Protein AF-A0AA38VR65-F1 (afdb_monomer_lite)

Structure (mmCIF, N/CA/C/O backbone):
data_AF-A0AA38VR65-F1
#
_entry.id   AF-A0AA38VR65-F1
#
loop_
_atom_site.group_PDB
_atom_site.id
_atom_site.type_symbol
_atom_site.label_atom_id
_atom_site.label_alt_id
_atom_site.label_comp_id
_atom_site.label_asym_id
_atom_site.label_entity_id
_atom_site.label_seq_id
_atom_site.pdbx_PDB_ins_code
_atom_site.Cartn_x
_atom_site.Cartn_y
_atom_site.Cartn_z
_atom_site.occupancy
_atom_site.B_iso_or_equiv
_atom_site.auth_seq_id
_atom_site.auth_comp_id
_atom_site.auth_asym_id
_atom_site.auth_atom_id
_atom_site.pdbx_PDB_model_num
ATOM 1 N N . MET A 1 1 ? -28.537 -9.792 -30.497 1.00 37.03 1 MET A N 1
ATOM 2 C CA . MET A 1 1 ? -27.192 -10.038 -29.937 1.00 37.03 1 MET A CA 1
ATOM 3 C C . MET A 1 1 ? -27.213 -9.588 -28.488 1.00 37.03 1 MET A C 1
ATOM 5 O O . MET A 1 1 ? -27.530 -8.432 -28.246 1.00 37.03 1 MET A O 1
ATOM 9 N N . ALA A 1 2 ? -27.021 -10.508 -27.541 1.00 40.09 2 ALA A N 1
ATOM 10 C CA . ALA A 1 2 ? -27.050 -10.204 -26.113 1.00 40.09 2 ALA A CA 1
ATOM 11 C C . ALA A 1 2 ? -25.661 -9.727 -25.673 1.00 40.09 2 ALA A C 1
ATOM 13 O O . ALA A 1 2 ? -24.705 -10.498 -25.712 1.00 40.09 2 ALA A O 1
ATOM 14 N N . SER A 1 3 ? -25.551 -8.461 -25.277 1.00 42.84 3 SER A N 1
ATOM 15 C CA . SER A 1 3 ? -24.348 -7.940 -24.633 1.00 42.84 3 SER A CA 1
ATOM 16 C C . SER A 1 3 ? -24.386 -8.333 -23.161 1.00 42.84 3 SER A C 1
ATOM 18 O O . SER A 1 3 ? -25.172 -7.803 -22.378 1.00 42.84 3 SER A O 1
ATOM 20 N N . THR A 1 4 ? -23.556 -9.301 -22.794 1.00 37.44 4 THR A N 1
ATOM 21 C CA . THR A 1 4 ? -23.307 -9.697 -21.409 1.00 37.44 4 THR A CA 1
ATOM 22 C C . THR A 1 4 ? -22.638 -8.543 -20.667 1.00 37.44 4 THR A C 1
ATOM 24 O O . THR A 1 4 ? -21.457 -8.268 -20.871 1.00 37.44 4 THR A O 1
ATOM 27 N N . VAL A 1 5 ? -23.388 -7.863 -19.801 1.00 52.97 5 VAL A N 1
ATOM 28 C CA . VAL A 1 5 ? -22.831 -6.928 -18.821 1.00 52.97 5 VAL A CA 1
ATOM 29 C C . VAL A 1 5 ? -22.220 -7.764 -17.700 1.00 52.97 5 VAL A C 1
ATOM 31 O O . VAL A 1 5 ? -22.913 -8.211 -16.789 1.00 52.97 5 VAL A O 1
ATOM 34 N N . THR A 1 6 ? -20.916 -8.013 -17.762 1.00 43.41 6 THR A N 1
ATOM 35 C CA . THR A 1 6 ? -20.161 -8.515 -16.611 1.00 43.41 6 THR A CA 1
ATOM 36 C C . THR A 1 6 ? -19.980 -7.371 -15.620 1.00 43.41 6 THR A C 1
ATOM 38 O O . THR A 1 6 ? -18.945 -6.707 -15.604 1.00 43.41 6 THR A O 1
ATOM 41 N N . SER A 1 7 ? -21.009 -7.112 -14.809 1.00 45.34 7 SER A N 1
ATOM 42 C CA . SER A 1 7 ? -20.870 -6.285 -13.611 1.00 45.34 7 SER A CA 1
ATOM 43 C C . SER A 1 7 ? -20.014 -7.069 -12.619 1.00 45.34 7 SER A C 1
ATOM 45 O O . SER A 1 7 ? -20.486 -7.953 -11.905 1.00 45.34 7 SER A O 1
ATOM 47 N N . THR A 1 8 ? -18.703 -6.847 -12.671 1.00 45.72 8 THR A N 1
ATOM 48 C CA . THR A 1 8 ? -17.750 -7.448 -11.741 1.00 45.72 8 THR A CA 1
ATOM 49 C C . THR A 1 8 ? -18.054 -6.944 -10.337 1.00 45.72 8 THR A C 1
ATOM 51 O O . THR A 1 8 ? -17.933 -5.750 -10.069 1.00 45.72 8 THR A O 1
ATOM 54 N N . ASN A 1 9 ? -18.420 -7.873 -9.456 1.00 53.16 9 ASN A N 1
ATOM 55 C CA . ASN A 1 9 ? -18.802 -7.708 -8.051 1.00 53.16 9 ASN A CA 1
ATOM 56 C C . ASN A 1 9 ? -17.694 -7.138 -7.126 1.00 53.16 9 ASN A C 1
ATOM 58 O O . ASN A 1 9 ? -17.631 -7.489 -5.952 1.00 53.16 9 ASN A O 1
ATOM 62 N N . ASN A 1 10 ? -16.831 -6.238 -7.607 1.00 54.19 10 ASN A N 1
ATOM 63 C CA . ASN A 1 10 ? -15.789 -5.569 -6.812 1.00 54.19 10 ASN A CA 1
ATOM 64 C C . ASN A 1 10 ? -16.356 -4.659 -5.701 1.00 54.19 10 ASN A C 1
ATOM 66 O O . ASN A 1 10 ? -15.619 -4.194 -4.838 1.00 54.19 10 ASN A O 1
ATOM 70 N N . LEU A 1 11 ? -17.670 -4.417 -5.694 1.00 57.91 11 LEU A N 1
ATOM 71 C CA . LEU A 1 11 ? -18.360 -3.634 -4.667 1.00 57.91 11 LEU A CA 1
ATOM 72 C C . LEU A 1 11 ? -18.528 -4.388 -3.336 1.00 57.91 11 LEU A C 1
ATOM 74 O O . LEU A 1 11 ? -18.693 -3.745 -2.301 1.00 57.91 11 LEU A O 1
ATOM 78 N N . SER A 1 12 ? -18.474 -5.729 -3.313 1.00 69.75 12 SER A N 1
ATOM 79 C CA . SER A 1 12 ? -18.885 -6.481 -2.115 1.00 69.75 12 SER A CA 1
ATOM 80 C C . SER A 1 12 ? -17.964 -6.245 -0.913 1.00 69.75 12 SER A C 1
ATOM 82 O O . SER A 1 12 ? -18.455 -6.054 0.197 1.00 69.75 12 SER A O 1
ATOM 84 N N . LEU A 1 13 ? -16.645 -6.196 -1.126 1.00 77.81 13 LEU A N 1
ATOM 85 C CA . LEU A 1 13 ? -15.659 -5.988 -0.059 1.00 77.81 13 LEU A CA 1
ATOM 86 C C . LEU A 1 13 ? -15.393 -4.510 0.227 1.00 77.81 13 LEU A C 1
ATOM 88 O O . LEU A 1 13 ? -15.231 -4.143 1.389 1.00 77.81 13 LEU A O 1
ATOM 92 N N . ARG A 1 14 ? -15.441 -3.649 -0.798 1.00 79.88 14 ARG A N 1
ATOM 93 C CA . ARG A 1 14 ? -15.356 -2.191 -0.611 1.00 79.88 14 ARG A CA 1
ATOM 94 C C . ARG A 1 14 ? -16.498 -1.656 0.258 1.00 79.88 14 ARG A C 1
ATOM 96 O O . ARG A 1 14 ? -16.269 -0.756 1.057 1.00 79.88 14 ARG A O 1
ATOM 103 N N . SER A 1 15 ? -17.683 -2.273 0.194 1.00 81.50 15 SER A N 1
ATOM 104 C CA . SER A 1 15 ? -18.839 -1.893 1.023 1.00 81.50 15 SER A CA 1
ATOM 105 C C . SER A 1 15 ? -18.597 -1.995 2.538 1.00 81.50 15 SER A C 1
ATOM 107 O O . SER A 1 15 ? -19.277 -1.322 3.311 1.00 81.50 15 SER A O 1
ATOM 109 N N . ILE A 1 16 ? -17.621 -2.799 2.987 1.00 83.06 16 ILE A N 1
ATOM 110 C CA . ILE A 1 16 ? -17.247 -2.892 4.408 1.00 83.06 16 ILE A CA 1
ATOM 111 C C . ILE A 1 16 ? -16.644 -1.565 4.882 1.00 83.06 16 ILE A C 1
ATOM 113 O O . ILE A 1 16 ? -16.992 -1.080 5.954 1.00 83.06 16 ILE A O 1
ATOM 117 N N . LEU A 1 17 ? -15.809 -0.934 4.051 1.00 79.50 17 LEU A N 1
ATOM 118 C CA . LEU A 1 17 ? -15.207 0.370 4.347 1.00 79.50 17 LEU A CA 1
ATOM 119 C C . LEU A 1 17 ? -16.223 1.517 4.286 1.00 79.50 17 LEU A C 1
ATOM 121 O O . LEU A 1 17 ? -16.053 2.530 4.958 1.00 79.50 17 LEU A O 1
ATOM 125 N N . GLU A 1 18 ? -17.286 1.367 3.493 1.00 75.56 18 GLU A N 1
ATOM 126 C CA . GLU A 1 18 ? -18.376 2.348 3.425 1.00 75.56 18 GLU A CA 1
ATOM 127 C C . GLU A 1 18 ? -19.312 2.286 4.639 1.00 75.56 18 GLU A C 1
ATOM 129 O O . GLU A 1 18 ? -19.877 3.315 5.016 1.00 75.56 18 GLU A O 1
ATOM 134 N N . LYS A 1 19 ? -19.475 1.099 5.240 1.00 78.00 19 LYS A N 1
ATOM 135 C CA . LYS A 1 19 ? -20.274 0.878 6.457 1.00 78.00 19 LYS A CA 1
ATOM 136 C C . LYS A 1 19 ? -19.516 1.286 7.716 1.00 78.00 19 LYS A C 1
ATOM 138 O O . LYS A 1 19 ? -20.055 2.036 8.524 1.00 78.00 19 LYS A O 1
ATOM 143 N N . ASP A 1 20 ? -18.261 0.863 7.834 1.00 74.81 20 ASP A N 1
ATOM 144 C CA . ASP A 1 20 ? -17.400 1.161 8.980 1.00 74.81 20 ASP A CA 1
ATOM 145 C C . ASP A 1 20 ? -16.476 2.337 8.661 1.00 74.81 20 ASP A C 1
ATOM 147 O O . ASP A 1 20 ? -15.250 2.210 8.598 1.00 74.81 20 ASP A O 1
ATOM 151 N N . LYS A 1 21 ? -17.081 3.505 8.421 1.00 72.44 21 LYS A N 1
ATOM 152 C CA . LYS A 1 21 ? -16.333 4.744 8.188 1.00 72.44 21 LYS A CA 1
ATOM 153 C C . LYS A 1 21 ? -15.463 5.080 9.394 1.00 72.44 21 LYS A C 1
ATOM 155 O O . LYS A 1 21 ? -15.837 4.826 10.536 1.00 72.44 21 LYS A O 1
ATOM 160 N N . LEU A 1 22 ? -14.317 5.696 9.136 1.00 72.75 22 LEU A N 1
ATOM 161 C CA . LEU A 1 22 ? -13.399 6.113 10.182 1.00 72.75 22 LEU A CA 1
ATOM 162 C C . LEU A 1 22 ? -14.008 7.282 10.973 1.00 72.75 22 LEU A C 1
ATOM 164 O O . LEU A 1 22 ? -14.177 8.376 10.440 1.00 72.75 22 LEU A O 1
ATOM 168 N N . THR A 1 23 ? -14.338 7.045 12.239 1.00 70.50 23 THR A N 1
ATOM 169 C CA . THR A 1 23 ? -14.919 8.033 13.167 1.00 70.50 23 THR A CA 1
ATOM 170 C C . THR A 1 23 ? -13.923 8.483 14.241 1.00 70.50 23 THR A C 1
ATOM 172 O O . THR A 1 23 ? -14.293 9.198 15.168 1.00 70.50 23 THR A O 1
ATOM 175 N N . GLY A 1 24 ? -12.658 8.063 14.128 1.00 68.25 24 GLY A N 1
ATOM 176 C CA . GLY A 1 24 ? -11.567 8.368 15.060 1.00 68.25 24 GLY A CA 1
ATOM 177 C C . GLY A 1 24 ? -11.377 7.293 16.134 1.00 68.25 24 GLY A C 1
ATOM 178 O O . GLY A 1 24 ? -10.267 6.808 16.325 1.00 68.25 24 GLY A O 1
ATOM 179 N N . SER A 1 25 ? -12.454 6.833 16.777 1.00 77.81 25 SER A N 1
ATOM 180 C CA . SER A 1 25 ? -12.380 5.805 17.833 1.00 77.81 25 SER A CA 1
ATOM 181 C C . SER A 1 25 ? -12.230 4.368 17.317 1.00 77.81 25 SER A C 1
ATOM 183 O O . SER A 1 25 ? -11.853 3.481 18.078 1.00 77.81 25 SER A O 1
ATOM 185 N N . ASN A 1 26 ? -12.504 4.129 16.033 1.00 78.56 26 ASN A N 1
ATOM 186 C CA . ASN A 1 26 ? -12.515 2.805 15.405 1.00 78.56 26 ASN A CA 1
ATOM 187 C C . ASN A 1 26 ? -11.308 2.549 14.487 1.00 78.56 26 ASN A C 1
ATOM 189 O O . ASN A 1 26 ? -11.389 1.717 13.584 1.00 78.56 26 ASN A O 1
ATOM 193 N N . PHE A 1 27 ? -10.189 3.255 14.692 1.00 73.75 27 PHE A N 1
ATOM 194 C CA . PHE A 1 27 ? -9.023 3.172 13.807 1.00 73.75 27 PHE A CA 1
ATOM 195 C C . PHE A 1 27 ? -8.523 1.738 13.589 1.00 73.75 27 PHE A C 1
ATOM 197 O O . PHE A 1 27 ? -8.262 1.363 12.453 1.00 73.75 27 PHE A O 1
ATOM 204 N N . LEU A 1 28 ? -8.437 0.921 14.643 1.00 80.69 28 LEU A N 1
ATOM 205 C CA . LEU A 1 28 ? -7.944 -0.459 14.542 1.00 80.69 28 LEU A CA 1
ATOM 206 C C . LEU A 1 28 ? -8.864 -1.356 13.699 1.00 80.69 28 LEU A C 1
ATOM 208 O O . LEU A 1 28 ? -8.386 -2.164 12.898 1.00 80.69 28 LEU A O 1
ATOM 212 N N . ASP A 1 29 ? -10.179 -1.200 13.849 1.00 83.69 29 ASP A N 1
ATOM 213 C CA . ASP A 1 29 ? -11.167 -1.964 13.082 1.00 83.69 29 ASP A CA 1
ATOM 214 C C . ASP A 1 29 ? -11.197 -1.511 11.622 1.00 83.69 29 ASP A C 1
ATOM 216 O O . ASP A 1 29 ? -11.182 -2.334 10.702 1.00 83.69 29 ASP A O 1
ATOM 220 N N . TRP A 1 30 ? -11.144 -0.196 11.404 1.00 83.06 30 TRP A N 1
ATOM 221 C CA . TRP A 1 30 ? -11.028 0.391 10.076 1.00 83.06 30 TRP A CA 1
ATOM 222 C C . TRP A 1 30 ? -9.736 -0.047 9.375 1.00 83.06 30 TRP A C 1
ATOM 224 O O . TRP A 1 30 ? -9.778 -0.465 8.217 1.00 83.06 30 TRP A O 1
ATOM 234 N N . GLU A 1 31 ? -8.600 -0.035 10.079 1.00 81.12 31 GLU A N 1
ATOM 235 C CA . GLU A 1 31 ? -7.317 -0.490 9.545 1.00 81.12 31 GLU A CA 1
ATOM 236 C C . GLU A 1 31 ? -7.411 -1.963 9.142 1.00 81.12 31 GLU A C 1
ATOM 238 O O . GLU A 1 31 ? -7.036 -2.330 8.029 1.00 81.12 31 GLU A O 1
ATOM 243 N N . ARG A 1 32 ? -7.970 -2.818 10.004 1.00 86.25 32 ARG A N 1
ATOM 244 C CA . ARG A 1 32 ? -8.154 -4.244 9.716 1.00 86.25 32 ARG A CA 1
ATOM 245 C C . ARG A 1 32 ? -9.028 -4.475 8.486 1.00 86.25 32 ARG A C 1
ATOM 247 O O . ARG A 1 32 ? -8.658 -5.278 7.625 1.00 86.25 32 ARG A O 1
ATOM 254 N N . ASN A 1 33 ? -10.145 -3.761 8.375 1.00 86.19 33 ASN A N 1
ATOM 255 C CA . ASN A 1 33 ? -11.030 -3.823 7.214 1.00 86.19 33 ASN A CA 1
ATOM 256 C C . ASN A 1 33 ? -10.307 -3.358 5.941 1.00 86.19 33 ASN A C 1
ATOM 258 O O . ASN A 1 33 ? -10.394 -4.018 4.902 1.00 86.19 33 ASN A O 1
ATOM 262 N N . LEU A 1 34 ? -9.508 -2.292 6.034 1.00 82.75 34 LEU A N 1
ATOM 263 C CA . LEU A 1 34 ? -8.699 -1.792 4.926 1.00 82.75 34 LEU A CA 1
ATOM 264 C C . LEU A 1 34 ? -7.664 -2.834 4.488 1.00 82.75 34 LEU A C 1
ATOM 266 O O . LEU A 1 34 ? -7.543 -3.113 3.297 1.00 82.75 34 LEU A O 1
ATOM 270 N N . MET A 1 35 ? -6.969 -3.481 5.428 1.00 84.38 35 MET A N 1
ATOM 271 C CA . MET A 1 35 ? -6.012 -4.544 5.106 1.00 84.38 35 MET A CA 1
ATOM 272 C C . MET A 1 35 ? -6.667 -5.705 4.347 1.00 84.38 35 MET A C 1
ATOM 274 O O . MET A 1 35 ? -6.065 -6.243 3.416 1.00 84.38 35 MET A O 1
ATOM 278 N N . ILE A 1 36 ? -7.889 -6.094 4.722 1.00 87.50 36 ILE A N 1
ATOM 279 C CA . ILE A 1 36 ? -8.635 -7.171 4.054 1.00 87.50 36 ILE A CA 1
ATOM 280 C C . ILE A 1 36 ? -8.953 -6.782 2.606 1.00 87.50 36 ILE A C 1
ATOM 282 O O . ILE A 1 36 ? -8.675 -7.562 1.692 1.00 87.50 36 ILE A O 1
ATOM 286 N N . VAL A 1 37 ? -9.468 -5.569 2.385 1.00 85.88 37 VAL A N 1
ATOM 287 C CA . VAL A 1 37 ? -9.786 -5.060 1.041 1.00 85.88 37 VAL A CA 1
ATOM 288 C C . VAL A 1 37 ? -8.526 -4.982 0.174 1.00 85.88 37 VAL A C 1
ATOM 290 O O . VAL A 1 37 ? -8.507 -5.503 -0.940 1.00 85.88 37 VAL A O 1
ATOM 293 N N . LEU A 1 38 ? -7.429 -4.431 0.699 1.00 85.25 38 LEU A N 1
ATOM 294 C CA . LEU A 1 38 ? -6.172 -4.296 -0.044 1.00 85.25 38 LEU A CA 1
ATOM 295 C C . LEU A 1 38 ? -5.530 -5.639 -0.401 1.00 85.25 38 LEU A C 1
ATOM 297 O O . LEU A 1 38 ? -4.961 -5.786 -1.486 1.00 85.25 38 LEU A O 1
ATOM 301 N N . ARG A 1 39 ? -5.618 -6.635 0.487 1.00 86.62 39 ARG A N 1
ATOM 302 C CA . ARG A 1 39 ? -5.154 -8.000 0.196 1.00 86.62 39 ARG A CA 1
ATOM 303 C C . ARG A 1 39 ? -6.020 -8.666 -0.862 1.00 86.62 39 ARG A C 1
ATOM 305 O O . ARG A 1 39 ? -5.474 -9.294 -1.767 1.00 86.62 39 ARG A O 1
ATOM 312 N N . HIS A 1 40 ? -7.339 -8.500 -0.782 1.00 86.94 40 HIS A N 1
ATOM 313 C CA . HIS A 1 40 ? -8.263 -9.042 -1.774 1.00 86.94 40 HIS A CA 1
ATOM 314 C C . HIS A 1 40 ? -7.999 -8.471 -3.172 1.00 86.94 40 HIS A C 1
ATOM 316 O O . HIS A 1 40 ? -7.926 -9.215 -4.148 1.00 86.94 40 HIS A O 1
ATOM 322 N N . GLU A 1 41 ? -7.758 -7.163 -3.259 1.00 86.12 41 GLU A N 1
ATOM 323 C CA . GLU A 1 41 ? -7.481 -6.473 -4.522 1.00 86.12 41 GLU A CA 1
ATOM 324 C C . GLU A 1 41 ? -6.028 -6.587 -4.998 1.00 86.12 41 GLU A C 1
ATOM 326 O O . GLU A 1 41 ? -5.680 -6.044 -6.045 1.00 86.12 41 GLU A O 1
ATOM 331 N N . ARG A 1 42 ? -5.166 -7.298 -4.256 1.00 85.19 42 ARG A N 1
ATOM 332 C CA . ARG A 1 42 ? -3.724 -7.430 -4.538 1.00 85.19 42 ARG A CA 1
ATOM 333 C C . ARG A 1 42 ? -2.989 -6.084 -4.597 1.00 85.19 42 ARG A C 1
ATOM 335 O O . ARG A 1 42 ? -1.988 -5.957 -5.294 1.00 85.19 42 ARG A O 1
ATOM 342 N N . LYS A 1 43 ? -3.458 -5.105 -3.823 1.00 83.88 43 LYS A N 1
ATOM 343 C CA . LYS A 1 43 ? -2.880 -3.755 -3.689 1.00 83.88 43 LYS A CA 1
ATOM 344 C C . LYS A 1 43 ? -2.129 -3.555 -2.380 1.00 83.88 43 LYS A C 1
ATOM 346 O O . LYS A 1 43 ? -1.666 -2.462 -2.096 1.00 83.88 43 LYS A O 1
ATOM 351 N N . TRP A 1 44 ? -1.962 -4.611 -1.585 1.00 82.00 44 TRP A N 1
ATOM 352 C CA . TRP A 1 44 ? -1.182 -4.562 -0.345 1.00 82.00 44 TRP A CA 1
ATOM 353 C C . TRP A 1 44 ? 0.238 -4.010 -0.550 1.00 82.00 44 TRP A C 1
ATOM 355 O O . TRP A 1 44 ? 0.733 -3.261 0.289 1.00 82.00 44 TRP A O 1
ATOM 365 N N . TYR A 1 45 ? 0.857 -4.323 -1.693 1.00 81.00 45 TYR A N 1
ATOM 366 C CA . TYR A 1 45 ? 2.210 -3.878 -2.037 1.00 81.00 45 TYR A CA 1
ATOM 367 C C . TYR A 1 45 ? 2.366 -2.348 -2.007 1.00 81.00 45 TYR A C 1
ATOM 369 O O . TYR A 1 45 ? 3.417 -1.857 -1.621 1.00 81.00 45 TYR A O 1
ATOM 377 N N . VAL A 1 46 ? 1.297 -1.601 -2.288 1.00 77.94 46 VAL A N 1
ATOM 378 C CA . VAL A 1 46 ? 1.245 -0.130 -2.268 1.00 77.94 46 VAL A CA 1
ATOM 379 C C . VAL A 1 46 ? 1.516 0.466 -0.877 1.00 77.94 46 VAL A C 1
ATOM 381 O O . VAL A 1 46 ? 1.914 1.626 -0.737 1.00 77.94 46 VAL A O 1
ATOM 384 N N . LEU A 1 47 ? 1.264 -0.303 0.187 1.00 74.25 47 LEU A N 1
ATOM 385 C CA . LEU A 1 47 ? 1.578 0.111 1.556 1.00 74.25 47 LEU A CA 1
ATOM 386 C C . LEU A 1 47 ? 3.019 -0.210 1.957 1.00 74.25 47 LEU A C 1
ATOM 388 O O . LEU A 1 47 ? 3.525 0.390 2.902 1.00 74.25 47 LEU A O 1
ATOM 392 N N . GLU A 1 48 ? 3.658 -1.160 1.278 1.00 71.50 48 GLU A N 1
ATOM 393 C CA . GLU A 1 48 ? 5.020 -1.597 1.583 1.00 71.50 48 GLU A CA 1
ATOM 394 C C . GLU A 1 48 ? 6.072 -0.933 0.698 1.00 71.50 48 GLU A C 1
ATOM 396 O O . GLU A 1 48 ? 7.208 -0.752 1.134 1.00 71.50 48 GLU A O 1
ATOM 401 N N . GLU A 1 49 ? 5.711 -0.614 -0.540 1.00 73.69 49 GLU A N 1
ATOM 402 C CA . GLU A 1 49 ? 6.592 -0.032 -1.539 1.00 73.69 49 GLU A CA 1
ATOM 403 C C . GLU A 1 49 ? 6.172 1.418 -1.785 1.00 73.69 49 GLU A C 1
ATOM 405 O O . GLU A 1 49 ? 5.071 1.666 -2.280 1.00 73.69 49 GLU A O 1
ATOM 410 N N . PRO A 1 50 ? 7.011 2.406 -1.431 1.00 68.69 50 PRO A N 1
ATOM 411 C CA . PRO A 1 50 ? 6.753 3.780 -1.830 1.00 68.69 50 PRO A CA 1
ATOM 412 C C . PRO A 1 50 ? 6.792 3.896 -3.359 1.00 68.69 50 PRO A C 1
ATOM 414 O O . PRO A 1 50 ? 7.491 3.136 -4.035 1.00 68.69 50 PRO A O 1
ATOM 417 N N . LEU A 1 51 ? 6.063 4.875 -3.908 1.00 71.56 51 LEU A N 1
ATOM 418 C CA . LEU A 1 51 ? 6.176 5.193 -5.329 1.00 71.56 51 LEU A CA 1
ATOM 419 C C . LEU A 1 51 ? 7.627 5.585 -5.619 1.00 71.56 51 LEU A C 1
ATOM 421 O O . LEU A 1 51 ? 8.147 6.525 -5.018 1.00 71.56 51 LEU A O 1
ATOM 425 N N . GLY A 1 52 ? 8.278 4.828 -6.501 1.00 74.12 52 GLY A N 1
ATOM 426 C CA . GLY A 1 52 ? 9.632 5.130 -6.950 1.00 74.12 52 GLY A CA 1
ATOM 427 C C . GLY A 1 52 ? 9.687 6.396 -7.804 1.00 74.12 52 GLY A C 1
ATOM 428 O O . GLY A 1 52 ? 8.667 7.012 -8.111 1.00 74.12 52 GLY A O 1
ATOM 429 N N . GLU A 1 53 ? 10.894 6.772 -8.216 1.00 78.94 53 GLU A N 1
ATOM 430 C CA . GLU A 1 53 ? 11.076 7.881 -9.149 1.00 78.94 53 GLU A CA 1
ATOM 431 C C . GLU A 1 53 ? 10.426 7.573 -10.506 1.00 78.94 53 GLU A C 1
ATOM 433 O O . GLU A 1 53 ? 10.439 6.433 -10.989 1.00 78.94 53 GLU A O 1
ATOM 438 N N . ALA A 1 54 ? 9.850 8.606 -11.123 1.00 79.06 54 ALA A N 1
ATOM 439 C CA . ALA A 1 54 ? 9.223 8.475 -12.425 1.00 79.06 54 ALA A CA 1
ATOM 440 C C . ALA A 1 54 ? 10.260 8.015 -13.465 1.00 79.06 54 ALA A C 1
ATOM 442 O O . ALA A 1 54 ? 11.309 8.648 -13.612 1.00 79.06 54 ALA A O 1
ATOM 443 N N . PRO A 1 55 ? 9.987 6.937 -14.220 1.00 85.00 55 PRO A N 1
ATOM 444 C CA . PRO A 1 55 ? 10.914 6.476 -15.237 1.00 85.00 55 PRO A CA 1
ATOM 445 C C . PRO A 1 55 ? 11.058 7.540 -16.336 1.00 85.00 55 PRO A C 1
ATOM 447 O O . PRO A 1 55 ? 10.066 8.182 -16.704 1.00 85.00 55 PRO A O 1
ATOM 450 N N . PRO A 1 56 ? 12.262 7.712 -16.907 1.00 84.56 56 PRO A N 1
ATOM 451 C CA . PRO A 1 56 ? 12.492 8.704 -17.947 1.00 84.56 56 PRO A CA 1
ATOM 452 C C . PRO A 1 56 ? 11.669 8.387 -19.204 1.00 84.56 56 PRO A C 1
ATOM 454 O O . PRO A 1 56 ? 11.271 7.246 -19.448 1.00 84.56 56 PRO A O 1
ATOM 457 N N . ALA A 1 57 ? 11.401 9.397 -20.036 1.00 84.31 57 ALA A N 1
ATOM 458 C CA . ALA A 1 57 ? 10.498 9.260 -21.186 1.00 84.31 57 ALA A CA 1
ATOM 459 C C . ALA A 1 57 ? 10.946 8.190 -22.204 1.00 84.31 57 ALA A C 1
ATOM 461 O O . ALA A 1 57 ? 10.112 7.575 -22.870 1.00 84.31 57 ALA A O 1
ATOM 462 N N . ASN A 1 58 ? 12.256 7.949 -22.288 1.00 90.81 58 ASN A N 1
ATOM 463 C CA . ASN A 1 58 ? 12.891 6.935 -23.129 1.00 90.81 58 ASN A CA 1
ATOM 464 C C . ASN A 1 58 ? 12.969 5.540 -22.476 1.00 90.81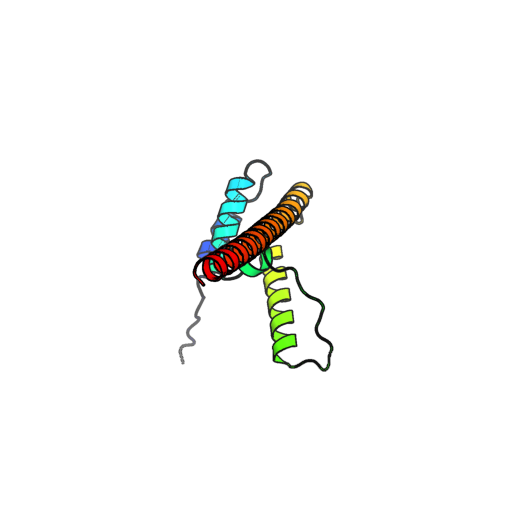 58 ASN A C 1
ATOM 466 O O . ASN A 1 58 ? 13.486 4.613 -23.097 1.00 90.81 58 ASN A O 1
ATOM 470 N N . ALA A 1 59 ? 12.482 5.371 -21.243 1.00 88.81 59 ALA A N 1
ATOM 471 C CA . ALA A 1 59 ? 12.472 4.082 -20.567 1.00 88.81 59 ALA A CA 1
ATOM 472 C 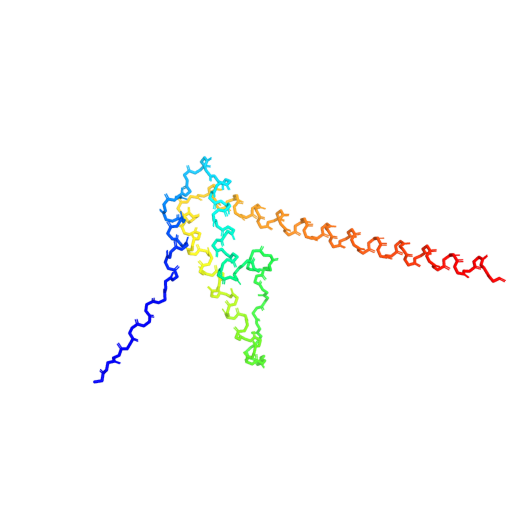C . ALA A 1 59 ? 11.588 3.060 -21.304 1.00 88.81 59 ALA A C 1
ATOM 474 O O . ALA A 1 59 ? 10.611 3.435 -21.969 1.00 88.81 59 ALA A O 1
ATOM 475 N N . PRO A 1 60 ? 11.865 1.753 -21.132 1.00 92.31 60 PRO A N 1
ATOM 476 C CA . PRO A 1 60 ? 11.031 0.698 -21.685 1.00 92.31 60 PRO A CA 1
ATOM 477 C C . PRO A 1 60 ? 9.558 0.885 -21.314 1.00 92.31 60 PRO A C 1
ATOM 479 O O . PRO A 1 60 ? 9.226 1.224 -20.174 1.00 92.31 60 PRO A O 1
ATOM 482 N N . ALA A 1 61 ? 8.657 0.596 -22.258 1.00 90.62 61 ALA A N 1
ATOM 483 C CA . ALA A 1 61 ? 7.215 0.711 -22.036 1.00 90.62 61 ALA A CA 1
ATOM 484 C C . ALA A 1 61 ? 6.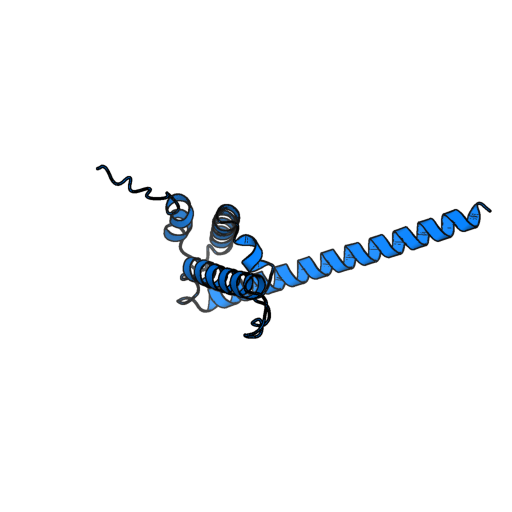752 -0.086 -20.802 1.00 90.62 61 ALA A C 1
ATOM 486 O O . ALA A 1 61 ? 5.885 0.373 -20.065 1.00 90.62 61 ALA A O 1
ATOM 487 N N . ALA A 1 62 ? 7.384 -1.231 -20.525 1.00 88.94 62 ALA A N 1
ATOM 488 C CA . ALA A 1 62 ? 7.126 -2.029 -19.330 1.00 88.94 62 ALA A CA 1
ATOM 489 C C . ALA A 1 62 ? 7.390 -1.256 -18.024 1.00 88.94 62 ALA A C 1
ATOM 491 O O . ALA A 1 62 ? 6.550 -1.281 -17.129 1.00 88.94 62 ALA A O 1
ATOM 492 N N . ALA A 1 63 ? 8.504 -0.521 -17.932 1.00 83.81 63 ALA A N 1
ATOM 493 C CA . ALA A 1 63 ? 8.850 0.269 -16.750 1.00 83.81 63 ALA A CA 1
ATOM 494 C C . ALA A 1 63 ? 7.870 1.436 -16.547 1.00 83.81 63 ALA A C 1
ATOM 496 O O . ALA A 1 63 ? 7.373 1.661 -15.446 1.00 83.81 63 ALA A O 1
ATOM 497 N N . ARG A 1 64 ? 7.516 2.129 -17.635 1.00 87.12 64 ARG A N 1
ATOM 498 C CA . ARG A 1 64 ? 6.518 3.208 -17.615 1.00 87.12 64 ARG A CA 1
ATOM 499 C C . ARG A 1 64 ? 5.127 2.711 -17.217 1.00 87.12 64 ARG A C 1
ATOM 501 O O . ARG A 1 64 ? 4.456 3.353 -16.414 1.00 87.12 64 ARG A O 1
ATOM 508 N N . ASN A 1 65 ? 4.710 1.560 -17.742 1.00 88.81 65 ASN A N 1
ATOM 509 C CA . ASN A 1 65 ? 3.423 0.946 -17.417 1.00 88.81 65 ASN A CA 1
ATOM 510 C C . ASN A 1 65 ? 3.380 0.450 -15.968 1.00 88.81 65 ASN A C 1
ATOM 512 O O . ASN A 1 65 ? 2.361 0.624 -15.308 1.00 88.81 65 ASN A O 1
ATOM 516 N N . ALA A 1 66 ? 4.475 -0.122 -15.458 1.00 85.69 66 ALA A N 1
ATOM 517 C CA . ALA A 1 66 ? 4.582 -0.533 -14.060 1.00 85.69 66 ALA A CA 1
ATOM 518 C C . ALA A 1 66 ? 4.485 0.669 -13.108 1.00 85.69 66 ALA A C 1
ATOM 520 O O . ALA A 1 66 ? 3.702 0.632 -12.162 1.00 85.69 66 ALA A O 1
ATOM 521 N N . HIS A 1 67 ? 5.201 1.762 -13.402 1.00 79.44 67 HIS A N 1
ATOM 522 C CA . HIS A 1 67 ? 5.115 2.996 -12.619 1.00 79.44 67 HIS A CA 1
ATOM 523 C C . HIS A 1 67 ? 3.706 3.600 -12.656 1.00 79.44 67 HIS A C 1
ATOM 525 O O . HIS A 1 67 ? 3.155 3.959 -11.618 1.00 79.44 67 HIS A O 1
ATOM 531 N N . LYS A 1 68 ? 3.089 3.678 -13.843 1.00 84.69 68 LYS A N 1
ATOM 532 C CA . LYS A 1 68 ? 1.715 4.173 -13.983 1.00 84.69 68 LYS A CA 1
ATOM 533 C C . LYS A 1 68 ? 0.729 3.318 -13.187 1.00 8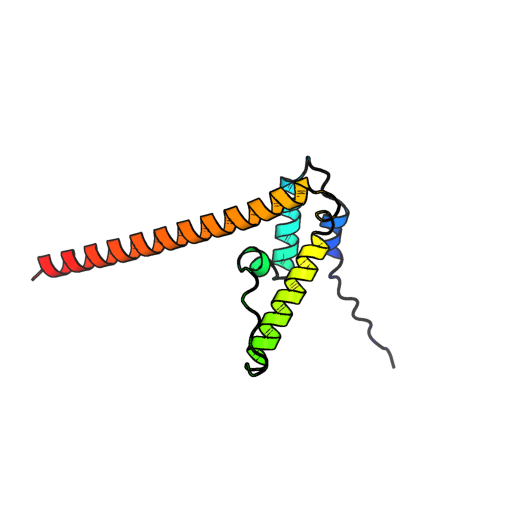4.69 68 LYS A C 1
ATOM 535 O O . LYS A 1 68 ? -0.062 3.865 -12.436 1.00 84.69 68 LYS A O 1
ATOM 540 N N . LYS A 1 69 ? 0.826 1.991 -13.292 1.00 88.06 69 LYS A N 1
ATOM 541 C CA . LYS A 1 69 ? -0.013 1.069 -12.522 1.00 88.06 69 LYS A CA 1
ATOM 542 C C . LYS A 1 69 ? 0.140 1.287 -11.015 1.00 88.06 69 LYS A C 1
ATOM 544 O O . LYS A 1 69 ? -0.863 1.348 -10.320 1.00 88.06 69 LYS A O 1
ATOM 549 N N . HIS A 1 70 ? 1.368 1.441 -10.520 1.00 81.00 70 HIS A N 1
ATOM 550 C CA . HIS A 1 70 ? 1.606 1.713 -9.102 1.00 81.00 70 HIS A CA 1
ATOM 551 C C . HIS A 1 70 ? 0.993 3.063 -8.687 1.00 81.00 70 HIS A C 1
ATOM 553 O O . HIS A 1 70 ? 0.329 3.153 -7.660 1.00 81.00 70 HIS A O 1
ATOM 559 N N . SER A 1 71 ? 1.128 4.101 -9.516 1.00 75.00 71 SER A N 1
ATOM 560 C CA . SER A 1 71 ? 0.472 5.394 -9.291 1.00 75.00 71 SER A CA 1
ATOM 561 C C . SER A 1 71 ? -1.061 5.296 -9.271 1.00 75.00 71 SER A C 1
ATOM 563 O O . SER A 1 71 ? -1.699 5.912 -8.421 1.00 75.00 71 SER A O 1
ATOM 565 N N . ASP A 1 72 ? -1.656 4.532 -10.187 1.00 80.62 72 ASP A N 1
ATOM 566 C CA . ASP A 1 72 ? -3.107 4.334 -10.271 1.00 80.62 72 ASP A CA 1
ATOM 567 C C . ASP A 1 72 ? -3.623 3.522 -9.067 1.00 80.62 72 ASP A C 1
ATOM 569 O O . ASP A 1 72 ? -4.630 3.883 -8.456 1.00 80.62 72 ASP A O 1
ATOM 573 N N . ASP A 1 73 ? -2.898 2.474 -8.661 1.00 81.44 73 ASP A N 1
ATOM 574 C CA . ASP A 1 73 ? -3.215 1.686 -7.468 1.00 81.44 73 ASP A CA 1
ATOM 575 C C . ASP A 1 73 ? -3.059 2.531 -6.189 1.00 81.44 73 ASP A C 1
ATOM 577 O O . ASP A 1 73 ? -3.902 2.443 -5.302 1.00 81.44 73 ASP A O 1
ATOM 581 N N . LEU A 1 74 ? -2.051 3.409 -6.100 1.00 74.50 74 LEU A N 1
ATOM 582 C CA . LEU A 1 74 ? -1.914 4.390 -5.012 1.00 74.50 74 LEU A CA 1
ATOM 583 C C . LEU A 1 74 ? -3.107 5.327 -4.926 1.00 74.50 74 LEU A C 1
ATOM 585 O O . LEU A 1 74 ? -3.609 5.567 -3.828 1.00 74.50 74 LEU A O 1
ATOM 589 N N . LEU A 1 75 ? -3.555 5.851 -6.065 1.00 75.75 75 LEU A N 1
ATOM 590 C CA . LEU A 1 75 ? -4.711 6.733 -6.122 1.00 75.75 75 LEU A CA 1
ATOM 591 C C . LEU A 1 75 ? -5.983 6.000 -5.691 1.00 75.75 75 LEU A C 1
ATOM 593 O O . LEU A 1 75 ? -6.782 6.561 -4.950 1.00 75.75 75 LEU A O 1
ATOM 597 N N . ASP A 1 76 ? -6.162 4.746 -6.101 1.00 77.06 76 ASP A N 1
ATOM 598 C CA . ASP A 1 76 ? -7.318 3.945 -5.704 1.00 77.06 76 ASP A CA 1
ATOM 599 C C . ASP A 1 76 ? -7.268 3.568 -4.215 1.00 77.06 76 ASP A C 1
ATOM 601 O O . ASP A 1 76 ? -8.278 3.691 -3.532 1.00 77.06 76 ASP A O 1
ATOM 605 N N . VAL A 1 77 ? -6.100 3.232 -3.654 1.00 76.31 77 VAL A N 1
ATOM 606 C CA . VAL A 1 77 ? -5.935 3.041 -2.199 1.00 76.31 77 VAL A CA 1
ATOM 607 C C . VAL A 1 77 ? -6.185 4.341 -1.432 1.00 76.31 77 VAL A C 1
ATOM 609 O O . VAL A 1 77 ? -6.842 4.315 -0.394 1.00 76.31 77 VAL A O 1
ATOM 612 N N . ALA A 1 78 ? -5.721 5.482 -1.942 1.00 70.75 78 ALA A N 1
ATOM 613 C CA . ALA A 1 78 ? -6.000 6.793 -1.360 1.00 70.75 78 ALA A CA 1
ATOM 614 C C . ALA A 1 78 ? -7.487 7.171 -1.472 1.00 70.75 78 ALA A C 1
ATOM 616 O O . ALA A 1 78 ? -8.021 7.821 -0.580 1.00 70.75 78 ALA A O 1
ATOM 617 N N . CYS A 1 79 ? -8.173 6.734 -2.531 1.00 71.19 79 CYS A N 1
ATOM 618 C CA . CYS A 1 79 ? -9.604 6.948 -2.740 1.00 71.19 79 CYS A CA 1
ATOM 619 C C . CYS A 1 79 ? -10.468 6.006 -1.880 1.00 71.19 79 CYS A C 1
ATOM 621 O O . CYS A 1 79 ? -11.481 6.421 -1.325 1.00 71.19 79 CYS A O 1
ATOM 623 N N . LEU A 1 80 ? -10.044 4.759 -1.667 1.00 70.75 80 LEU A N 1
ATOM 624 C CA . LEU A 1 80 ? -10.600 3.886 -0.625 1.00 70.75 80 LEU A CA 1
ATOM 625 C C . LEU A 1 80 ? -10.361 4.490 0.761 1.00 70.75 80 LEU A C 1
ATOM 627 O O . LEU A 1 80 ? -11.217 4.454 1.641 1.00 70.75 80 LEU A O 1
ATOM 631 N N . GLY A 1 81 ? -9.203 5.121 0.910 1.00 62.31 81 GLY A N 1
ATOM 632 C CA . GLY A 1 81 ? -8.842 5.955 2.031 1.00 62.31 81 GLY A CA 1
ATOM 633 C C . GLY A 1 81 ? -9.488 7.335 2.019 1.00 62.31 81 GLY A C 1
ATOM 634 O O . GLY A 1 81 ? -9.131 8.103 2.886 1.00 62.31 81 GLY A O 1
ATOM 635 N N . LYS A 1 82 ? -10.437 7.709 1.145 1.00 54.31 82 LYS A N 1
ATOM 636 C CA . LYS A 1 82 ? -11.035 9.069 1.121 1.00 54.31 82 LYS A CA 1
ATOM 637 C C . LYS A 1 82 ? -11.897 9.406 2.359 1.00 54.31 82 LYS A C 1
ATOM 639 O O . LYS A 1 82 ? -12.586 10.413 2.372 1.00 54.31 82 LYS A O 1
ATOM 644 N N . LEU A 1 83 ? -11.807 8.596 3.416 1.00 50.72 83 LEU A N 1
ATOM 645 C CA . LEU A 1 83 ? -12.102 8.931 4.818 1.00 50.72 83 LEU A CA 1
ATOM 646 C C . LEU A 1 83 ? -10.973 9.734 5.509 1.00 50.72 83 LEU A C 1
ATOM 648 O O . LEU A 1 83 ? -11.160 10.268 6.594 1.00 50.72 83 LEU A O 1
ATOM 652 N N . VAL A 1 84 ? -9.801 9.806 4.881 1.00 48.72 84 VAL A N 1
ATOM 653 C CA . VAL A 1 84 ? -8.540 10.379 5.370 1.00 48.72 84 VAL A CA 1
ATOM 654 C C . VAL A 1 84 ? -8.364 11.823 4.876 1.00 48.72 84 VAL A C 1
ATOM 656 O O . VAL A 1 84 ? -7.673 12.604 5.511 1.00 48.72 84 VAL A O 1
ATOM 659 N N . GLN A 1 85 ? -9.020 12.232 3.784 1.00 43.59 85 GLN A N 1
ATOM 660 C CA . GLN A 1 85 ? -8.927 13.608 3.266 1.00 43.59 85 GLN A CA 1
ATOM 661 C C . GLN A 1 85 ? -9.716 14.622 4.115 1.00 43.59 85 GLN A C 1
ATOM 663 O O . GLN A 1 85 ? -9.298 15.770 4.233 1.00 43.59 85 GLN A O 1
ATOM 668 N N . ASP A 1 86 ? -10.817 14.185 4.733 1.00 45.94 86 ASP A N 1
ATOM 669 C CA . ASP A 1 86 ? -11.699 15.038 5.543 1.00 45.94 86 ASP A CA 1
ATOM 670 C C . ASP A 1 86 ? -11.344 15.000 7.045 1.00 45.94 86 ASP A C 1
ATOM 672 O O . ASP A 1 86 ? -11.980 15.673 7.854 1.00 45.94 86 ASP A O 1
ATOM 676 N N . ASN A 1 87 ? -10.329 14.217 7.436 1.00 52.66 87 ASN A N 1
ATOM 677 C CA . ASN A 1 87 ? -9.920 14.030 8.826 1.00 52.66 87 ASN A CA 1
ATOM 678 C C . ASN A 1 87 ? -8.385 14.059 8.953 1.00 52.66 87 ASN A C 1
ATOM 680 O O . ASN A 1 87 ? -7.698 13.082 8.657 1.00 52.66 87 ASN A O 1
ATOM 684 N N . HIS A 1 88 ? -7.844 15.195 9.402 1.00 52.19 88 HIS A N 1
ATOM 685 C CA . HIS A 1 88 ? -6.400 15.424 9.515 1.00 52.19 88 HIS A CA 1
ATOM 686 C C . HIS A 1 88 ? -5.704 14.412 10.446 1.00 52.19 88 HIS A C 1
ATOM 688 O O . HIS A 1 88 ? -4.588 13.977 10.152 1.00 52.19 88 HIS A O 1
ATOM 694 N N . GLU A 1 89 ? -6.371 13.984 11.519 1.00 54.88 89 GLU A N 1
ATOM 695 C CA . GLU A 1 89 ? -5.837 13.002 12.474 1.00 54.88 89 GLU A CA 1
ATOM 696 C C . GLU A 1 89 ? -5.668 11.627 11.813 1.00 54.88 89 GLU A C 1
ATOM 698 O O . GLU A 1 89 ? -4.641 10.969 11.971 1.00 54.88 89 GLU A O 1
ATOM 703 N N . ALA A 1 90 ? -6.617 11.245 10.955 1.00 55.69 90 ALA A N 1
ATOM 704 C CA . ALA A 1 90 ? -6.535 10.020 10.167 1.00 55.69 90 ALA A CA 1
ATOM 705 C C . ALA A 1 90 ? -5.369 10.027 9.165 1.00 55.69 90 ALA A C 1
ATOM 707 O O . ALA A 1 90 ? -4.791 8.972 8.886 1.00 55.69 90 ALA A O 1
ATOM 708 N N . GLN A 1 91 ? -4.998 11.202 8.632 1.00 55.50 91 GLN A N 1
ATOM 709 C CA . GLN A 1 91 ? -3.815 11.336 7.771 1.00 55.50 91 GLN A CA 1
ATOM 710 C C . GLN A 1 91 ? -2.539 11.021 8.540 1.00 55.50 91 GLN A C 1
ATOM 712 O O . GLN A 1 91 ? -1.685 10.301 8.023 1.00 55.50 91 GLN A O 1
ATOM 717 N N . GLN A 1 92 ? -2.417 11.530 9.768 1.00 62.81 92 GLN A N 1
ATOM 718 C CA . GLN A 1 92 ? -1.237 11.289 10.593 1.00 62.81 92 GLN A CA 1
ATOM 719 C C . GLN A 1 92 ? -1.114 9.813 10.958 1.00 62.81 92 GLN A C 1
ATOM 721 O O . GLN A 1 92 ? -0.075 9.223 10.677 1.00 62.81 92 GLN A O 1
ATOM 726 N N . SER A 1 93 ? -2.193 9.177 11.424 1.00 65.31 93 SER A N 1
ATOM 727 C CA . SER A 1 93 ? -2.165 7.745 11.740 1.00 65.31 93 SER A CA 1
ATOM 728 C C . SER A 1 93 ? -1.845 6.880 10.517 1.00 65.31 93 SER A C 1
ATOM 730 O O . SER A 1 93 ? -1.152 5.876 10.639 1.00 65.31 93 SER A O 1
ATOM 732 N N . PHE A 1 94 ? -2.291 7.259 9.312 1.00 66.62 94 PHE A N 1
ATOM 733 C CA . PHE A 1 94 ? -1.947 6.529 8.085 1.00 66.62 94 PHE A CA 1
ATOM 734 C C . PHE A 1 94 ? -0.485 6.731 7.648 1.00 66.62 94 PHE A C 1
ATOM 736 O O . PHE A 1 94 ? 0.152 5.801 7.144 1.00 66.62 94 PHE A O 1
ATOM 743 N N . ILE A 1 95 ? 0.067 7.932 7.836 1.00 68.06 95 ILE A N 1
ATOM 744 C CA . ILE A 1 95 ? 1.489 8.215 7.596 1.00 68.06 95 ILE A CA 1
ATOM 745 C C . ILE A 1 95 ? 2.358 7.441 8.595 1.00 68.06 95 ILE A C 1
ATOM 747 O O . ILE A 1 95 ? 3.320 6.788 8.186 1.00 68.06 95 ILE A O 1
ATOM 751 N N . GLU A 1 96 ? 1.991 7.453 9.877 1.00 71.88 96 GLU A N 1
ATOM 752 C CA . GLU A 1 96 ? 2.640 6.681 10.941 1.00 71.88 96 GLU A CA 1
ATOM 753 C C . GLU A 1 96 ? 2.593 5.184 10.640 1.00 71.88 96 GLU A C 1
ATOM 755 O O . GLU A 1 96 ? 3.625 4.524 10.642 1.00 71.88 96 GLU A O 1
ATOM 760 N N . LEU A 1 97 ? 1.434 4.665 10.234 1.00 74.88 97 LEU A N 1
ATOM 761 C CA . LEU A 1 97 ? 1.259 3.277 9.813 1.00 74.88 97 LEU A CA 1
ATOM 762 C C . LEU A 1 97 ? 2.228 2.867 8.694 1.00 74.88 97 LEU A C 1
ATOM 764 O O . LEU A 1 97 ? 2.823 1.786 8.740 1.00 74.88 97 LEU A O 1
ATOM 768 N N . LYS A 1 98 ? 2.381 3.714 7.666 1.00 69.88 98 LYS A N 1
ATOM 769 C CA . LYS A 1 98 ? 3.355 3.485 6.588 1.00 69.88 98 LYS A CA 1
ATOM 770 C C . LYS A 1 98 ? 4.784 3.511 7.127 1.00 69.88 98 LYS A C 1
ATOM 772 O O . LYS A 1 98 ? 5.564 2.618 6.801 1.00 69.88 98 LYS A O 1
ATOM 777 N N . SER A 1 99 ? 5.114 4.494 7.962 1.00 71.19 99 SER A N 1
ATOM 778 C CA . SER A 1 99 ? 6.433 4.625 8.589 1.00 71.19 99 SER A CA 1
ATOM 779 C C . SER A 1 99 ? 6.788 3.395 9.436 1.00 71.19 99 SER A C 1
ATOM 781 O O . SER A 1 99 ? 7.840 2.786 9.243 1.00 71.19 99 SER A O 1
ATOM 783 N N . ASP A 1 100 ? 5.883 2.945 10.301 1.00 76.75 100 ASP A N 1
ATOM 784 C CA . ASP A 1 100 ? 6.071 1.800 11.195 1.0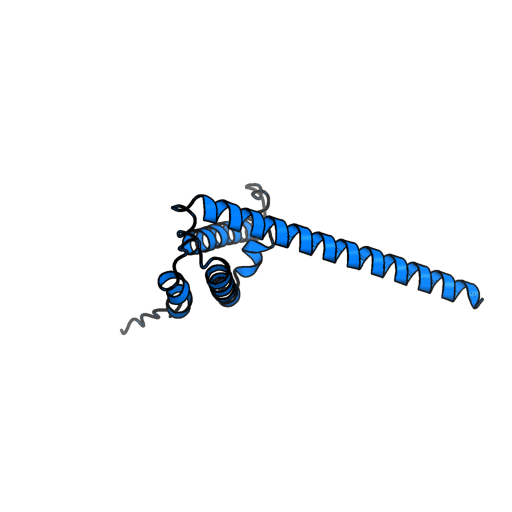0 76.75 100 ASP A CA 1
ATOM 785 C C . ASP A 1 100 ? 6.250 0.487 10.436 1.00 76.75 100 ASP A C 1
ATOM 787 O O . ASP A 1 100 ? 7.088 -0.351 10.786 1.00 76.75 100 ASP A O 1
ATOM 791 N N . ARG A 1 101 ? 5.501 0.289 9.346 1.00 72.88 101 ARG A N 1
ATOM 792 C CA . ARG A 1 101 ? 5.685 -0.899 8.505 1.00 72.88 101 ARG A CA 1
ATOM 793 C C . ARG A 1 101 ? 7.029 -0.874 7.779 1.00 72.88 101 ARG A C 1
ATOM 795 O O . ARG A 1 101 ? 7.699 -1.908 7.733 1.00 72.88 101 ARG A O 1
ATOM 802 N N . LEU A 1 102 ? 7.454 0.283 7.270 1.00 69.94 102 LEU A N 1
ATOM 803 C CA . LEU A 1 102 ? 8.763 0.443 6.633 1.00 69.94 102 LEU A CA 1
ATOM 804 C C . LEU A 1 102 ? 9.912 0.215 7.629 1.00 69.94 102 LEU A C 1
ATOM 806 O O . LEU A 1 102 ? 10.850 -0.527 7.326 1.00 69.94 102 LEU A O 1
ATOM 810 N N . THR A 1 103 ? 9.827 0.770 8.841 1.00 71.06 103 THR A N 1
ATOM 811 C CA . THR A 1 103 ? 10.851 0.586 9.883 1.00 71.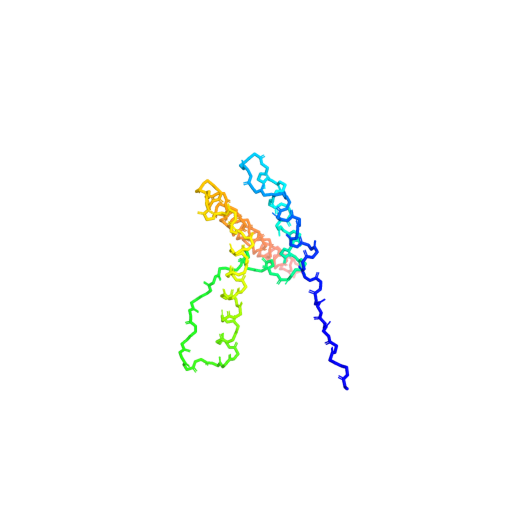06 103 THR A CA 1
ATOM 812 C C . THR A 1 103 ? 10.916 -0.860 10.371 1.00 71.06 103 THR A C 1
ATOM 814 O O . THR A 1 103 ? 12.011 -1.416 10.497 1.00 71.06 103 THR A O 1
ATOM 817 N N . LYS A 1 104 ? 9.767 -1.521 10.565 1.00 77.44 104 LYS A N 1
ATOM 818 C CA . LYS A 1 104 ? 9.700 -2.940 10.942 1.00 77.44 104 LYS A CA 1
ATOM 819 C C . LYS A 1 104 ? 10.269 -3.849 9.854 1.00 77.44 104 LYS A C 1
ATOM 821 O O . LYS A 1 104 ? 11.024 -4.767 10.173 1.00 77.44 104 LYS A O 1
ATOM 826 N N . LYS A 1 105 ? 9.975 -3.575 8.578 1.00 73.00 105 LYS A N 1
ATOM 827 C CA . LYS A 1 105 ? 10.540 -4.310 7.432 1.00 73.00 105 LYS A CA 1
ATOM 828 C C . LYS A 1 105 ? 12.059 -4.147 7.370 1.00 73.00 105 LYS A C 1
ATOM 830 O O . LYS A 1 105 ? 12.770 -5.141 7.252 1.00 73.00 105 LYS A O 1
ATOM 835 N N . HIS A 1 106 ? 12.563 -2.927 7.550 1.00 69.62 106 HIS A N 1
ATOM 836 C CA . HIS A 1 106 ? 13.999 -2.646 7.570 1.00 69.62 106 HIS A CA 1
ATOM 837 C C . HIS A 1 106 ? 14.719 -3.289 8.769 1.00 69.62 106 HIS A C 1
ATOM 839 O O . HIS A 1 106 ? 15.810 -3.831 8.614 1.00 69.62 106 HIS A O 1
ATOM 845 N N . SER A 1 107 ? 14.099 -3.297 9.953 1.00 71.62 107 SER A N 1
ATOM 846 C CA . SER A 1 107 ? 14.609 -4.014 11.130 1.00 71.62 107 SER A CA 1
ATOM 847 C C . SER A 1 107 ? 14.653 -5.530 10.899 1.00 71.62 107 SER A C 1
ATOM 849 O O . SER A 1 107 ? 15.672 -6.171 11.155 1.00 71.62 107 SER A O 1
ATOM 851 N N . SER A 1 108 ? 13.589 -6.100 10.321 1.00 69.69 108 SER A N 1
ATOM 852 C CA . SER A 1 108 ? 13.532 -7.521 9.965 1.00 69.69 108 SER A CA 1
ATOM 853 C C . SER A 1 108 ? 14.601 -7.890 8.932 1.00 69.69 108 SER A C 1
ATOM 855 O O . SER A 1 108 ? 15.255 -8.918 9.085 1.00 69.69 108 SER A O 1
ATOM 857 N N . PHE A 1 109 ? 14.829 -7.042 7.927 1.00 65.50 109 PHE A N 1
ATOM 858 C CA . PHE A 1 109 ? 15.870 -7.241 6.917 1.00 65.50 109 PHE A CA 1
ATOM 859 C C . PHE A 1 109 ? 17.278 -7.192 7.535 1.00 65.50 109 PHE A C 1
ATOM 861 O O . PHE A 1 109 ? 18.041 -8.144 7.395 1.00 65.50 109 PHE A O 1
ATOM 868 N N . LYS A 1 110 ? 17.570 -6.170 8.354 1.00 69.50 110 LYS A N 1
ATOM 869 C CA . LYS A 1 110 ? 18.823 -6.076 9.126 1.00 69.50 110 LYS A CA 1
ATOM 870 C C . LYS A 1 110 ? 19.058 -7.292 10.026 1.00 69.50 110 LYS A C 1
ATOM 872 O O . LYS A 1 110 ? 20.188 -7.756 10.155 1.00 69.50 110 LYS A O 1
ATOM 877 N N . SER A 1 111 ? 18.006 -7.811 10.660 1.00 67.56 111 SER A N 1
ATOM 878 C CA . SER A 1 111 ? 18.103 -9.001 11.514 1.00 67.56 111 SER A CA 1
ATOM 879 C C . SER A 1 111 ? 18.407 -10.280 10.724 1.00 67.56 111 SER A C 1
ATOM 881 O O . SER A 1 111 ? 19.126 -11.147 11.227 1.00 67.56 111 SER A O 1
ATOM 883 N N . LEU A 1 112 ? 17.925 -10.374 9.478 1.00 64.81 112 LEU A N 1
ATOM 884 C CA . LEU A 1 112 ? 18.239 -11.472 8.566 1.00 64.81 112 LEU A CA 1
ATOM 885 C C . LEU A 1 112 ? 19.706 -11.413 8.134 1.00 64.81 112 LEU A C 1
ATOM 887 O O . LEU A 1 112 ? 20.404 -12.412 8.282 1.00 64.81 112 LEU A O 1
ATOM 891 N N . ASP A 1 113 ? 20.197 -10.249 7.700 1.00 70.94 113 ASP A N 1
ATOM 892 C CA . ASP A 1 113 ? 21.595 -10.071 7.283 1.00 70.94 113 ASP A CA 1
ATOM 893 C C . ASP A 1 113 ? 22.573 -10.384 8.423 1.00 70.94 113 ASP A C 1
ATOM 895 O O . ASP A 1 113 ? 23.535 -11.128 8.240 1.00 70.94 113 ASP A O 1
ATOM 899 N N . VAL A 1 114 ? 22.302 -9.890 9.638 1.00 59.97 114 VAL A N 1
ATOM 900 C CA . VAL A 1 114 ? 23.141 -10.164 10.818 1.00 59.97 114 VAL A CA 1
ATOM 901 C C . VAL A 1 114 ? 23.152 -11.654 11.165 1.00 59.97 114 VAL A C 1
ATOM 903 O O . VAL A 1 114 ? 24.198 -12.183 11.539 1.00 59.97 114 VAL A O 1
ATOM 906 N N . THR A 1 115 ? 22.017 -12.341 11.046 1.00 67.31 115 THR A N 1
ATOM 907 C CA . THR A 1 115 ? 21.916 -13.782 11.321 1.00 67.31 115 THR A CA 1
ATOM 908 C C . THR A 1 115 ? 22.623 -14.611 10.249 1.00 67.31 115 THR A C 1
ATOM 910 O O . THR A 1 115 ? 23.368 -15.527 10.591 1.00 67.31 115 THR A O 1
ATOM 913 N N . ILE A 1 116 ? 22.464 -14.260 8.969 1.00 62.69 116 ILE A N 1
ATOM 914 C CA . ILE A 1 116 ? 23.125 -14.935 7.845 1.00 62.69 116 ILE A CA 1
ATOM 915 C C . ILE A 1 116 ? 24.640 -14.748 7.940 1.00 62.69 116 ILE A C 1
ATOM 917 O O . ILE A 1 116 ? 25.368 -15.738 7.917 1.00 62.69 116 ILE A O 1
ATOM 921 N N . VAL A 1 117 ? 25.122 -13.521 8.153 1.00 59.56 117 VAL A N 1
ATOM 922 C CA . VAL A 1 117 ? 26.557 -13.234 8.311 1.00 59.56 117 VAL A CA 1
ATOM 923 C C . VAL A 1 117 ? 27.131 -13.949 9.536 1.00 59.56 117 VAL A C 1
ATOM 925 O O . VAL A 1 117 ? 28.167 -14.600 9.423 1.00 59.56 117 VAL A O 1
ATOM 928 N N . LYS A 1 118 ? 26.441 -13.929 10.687 1.00 60.94 118 LYS A N 1
ATOM 929 C CA . LYS A 1 118 ? 26.874 -14.687 11.876 1.00 60.94 118 LYS A CA 1
ATOM 930 C C . LYS A 1 118 ? 26.910 -16.195 11.617 1.00 60.94 118 LYS A C 1
ATOM 932 O O . LYS A 1 118 ? 27.864 -16.845 12.028 1.00 60.94 118 LYS A O 1
ATOM 937 N N . SER A 1 119 ? 25.917 -16.750 10.921 1.00 60.22 119 SER A N 1
ATOM 938 C CA . SER A 1 119 ? 25.882 -18.180 10.586 1.00 60.22 119 SER A CA 1
ATOM 939 C C . SER A 1 119 ? 26.992 -18.577 9.607 1.00 60.22 119 SER A C 1
ATOM 941 O O . SER A 1 119 ? 27.656 -19.589 9.818 1.00 60.22 119 SER A O 1
ATOM 943 N N . ALA A 1 120 ? 27.278 -17.741 8.605 1.00 63.16 120 ALA A N 1
ATOM 944 C CA . ALA A 1 120 ? 28.356 -17.959 7.649 1.00 63.16 120 ALA A CA 1
ATOM 945 C C . ALA A 1 120 ? 29.736 -17.898 8.326 1.00 63.16 120 ALA A C 1
ATOM 947 O O . ALA A 1 120 ? 30.586 -18.745 8.058 1.00 63.16 120 ALA A O 1
ATOM 948 N N . SER A 1 121 ? 29.948 -16.958 9.256 1.00 59.34 121 SER A N 1
ATOM 949 C CA . SER A 1 121 ? 31.186 -16.883 10.042 1.00 59.34 121 SER A CA 1
ATOM 950 C C . SER A 1 121 ? 31.364 -18.078 10.983 1.00 59.34 121 SER A C 1
ATOM 952 O O . SER A 1 121 ? 32.468 -18.602 11.088 1.00 59.34 121 SER A O 1
ATOM 954 N N . VAL A 1 122 ? 30.299 -18.550 11.641 1.00 61.16 122 VAL A N 1
ATOM 955 C CA . VAL A 1 122 ? 30.368 -19.726 12.529 1.00 61.16 122 VAL A CA 1
ATOM 956 C C . VAL A 1 122 ? 30.661 -21.007 11.740 1.00 61.16 122 VAL A C 1
ATOM 958 O O . VAL A 1 122 ? 31.483 -21.811 12.176 1.00 61.16 122 VAL A O 1
ATOM 961 N N . ILE A 1 123 ? 30.061 -21.178 10.557 1.00 56.91 123 ILE A N 1
ATOM 962 C CA . ILE A 1 123 ? 30.335 -22.323 9.671 1.00 56.91 123 ILE A CA 1
ATOM 963 C C . ILE A 1 123 ? 31.780 -22.279 9.151 1.00 56.91 123 ILE A C 1
ATOM 965 O O . ILE A 1 123 ? 32.459 -23.304 9.159 1.00 56.91 123 ILE A O 1
ATOM 969 N N . ALA A 1 124 ? 32.280 -21.102 8.761 1.00 57.12 124 ALA A N 1
ATOM 970 C CA . ALA A 1 124 ? 33.662 -20.945 8.306 1.00 57.12 124 ALA A CA 1
ATOM 971 C C . ALA A 1 124 ? 34.685 -21.283 9.408 1.00 57.12 124 ALA A C 1
ATOM 973 O O . ALA A 1 124 ? 35.683 -21.942 9.135 1.00 57.12 124 ALA A O 1
ATOM 974 N N . VAL A 1 125 ? 34.422 -20.891 10.660 1.00 58.06 125 VAL A N 1
ATOM 975 C CA . VAL A 1 125 ? 35.295 -21.213 11.804 1.00 58.06 125 VAL A CA 1
ATOM 976 C C . VAL A 1 125 ? 35.236 -22.703 12.166 1.00 58.06 125 VAL A C 1
ATOM 978 O O . VAL A 1 125 ? 36.270 -23.289 12.477 1.00 58.06 125 VAL A O 1
ATOM 981 N N . ALA A 1 126 ? 34.065 -23.343 12.078 1.00 59.81 126 ALA A N 1
ATOM 982 C CA . ALA A 1 126 ? 33.925 -24.778 12.340 1.00 59.81 126 ALA A CA 1
ATOM 983 C C . ALA A 1 126 ? 34.685 -25.641 11.315 1.00 59.81 126 ALA A C 1
ATOM 985 O O . ALA A 1 126 ? 35.318 -26.621 11.698 1.00 59.81 126 ALA A O 1
ATOM 986 N N . PHE A 1 127 ? 34.682 -25.243 10.038 1.00 55.25 127 PHE A N 1
ATOM 987 C CA . PHE A 1 127 ? 35.374 -25.972 8.970 1.00 55.25 127 PHE A CA 1
ATOM 988 C C . PHE A 1 127 ? 36.906 -25.856 9.059 1.00 55.25 127 PHE A C 1
ATOM 990 O O . PHE A 1 127 ? 37.620 -26.772 8.666 1.00 55.25 127 PHE A O 1
ATOM 997 N N . ILE A 1 128 ? 37.421 -24.753 9.613 1.00 53.53 128 ILE A N 1
ATOM 998 C CA . ILE A 1 128 ? 38.864 -24.548 9.829 1.00 53.53 128 ILE A CA 1
ATOM 999 C C . ILE A 1 128 ? 39.380 -25.363 11.029 1.00 53.53 128 ILE A C 1
ATOM 1001 O O . ILE A 1 128 ? 40.539 -25.753 11.037 1.00 53.53 128 ILE A O 1
ATOM 1005 N N . ALA A 1 129 ? 38.539 -25.668 12.023 1.00 54.25 129 ALA A N 1
ATOM 1006 C CA . ALA A 1 129 ? 38.938 -26.428 13.214 1.00 54.25 129 ALA A CA 1
ATOM 1007 C C . ALA A 1 129 ? 38.964 -27.962 13.019 1.00 54.25 129 ALA A C 1
ATOM 1009 O O . ALA A 1 129 ? 39.261 -28.692 13.964 1.00 54.25 129 ALA A O 1
ATOM 1010 N N . GLN A 1 130 ? 38.616 -28.458 11.826 1.00 57.28 130 GLN A N 1
ATOM 1011 C CA . GLN A 1 130 ? 38.552 -29.889 11.484 1.00 57.28 130 GLN A CA 1
ATOM 1012 C C . GLN A 1 130 ? 39.598 -30.315 10.431 1.00 57.28 130 GLN A C 1
ATOM 1014 O O . GLN A 1 130 ? 39.553 -31.457 9.969 1.00 57.28 130 GLN A O 1
ATOM 1019 N N . LEU A 1 131 ? 40.531 -29.421 10.080 1.00 52.56 131 LEU A N 1
ATOM 1020 C CA . LEU A 1 131 ? 41.741 -29.681 9.284 1.00 52.56 131 LEU A CA 1
ATOM 1021 C C . LEU A 1 131 ? 42.979 -29.644 10.187 1.00 52.56 131 LEU A C 1
ATOM 1023 O O . LEU A 1 131 ? 43.882 -30.477 9.955 1.00 52.56 131 LEU A O 1
#

pLDDT: mean 70.43, std 13.23, range [37.03, 92.31]

Foldseek 3Di:
DDDDDCPPVLVPLLVVCVVPQCPPVCLVVNVVSLCVSCVVVVNNVLLADPQDDQDDPPDPPVSNVVSVVSVVSNVVSVVSVVSCVVPVVSVVVSVVSSVVSNVVVVVVVVVVVVVVVVVVVVVVVVVVVVD

Secondary structure (DSSP, 8-state):
---------THHHHHHHHHS---STTHHHHHHHHHHHHHHTT-THHHHS---PPPPTTS-HHHHHHHHHHHHHHHHHHHHTTTSSS-HHHHHHHHHHHHHHHHHHHHHHHHHHHHHHHHHHHHHHHHHTT-

Radius of gyration: 21.8 Å; chains: 1; bounding box: 69×45×48 Å

Sequence (131 aa):
MASTVTSTNNLSLRSILEKDKLTGSNFLDWERNLMIVLRHERKWYVLEEPLGEAPPANAPAAARNAHKKHSDDLLDVACLGKLVQDNHEAQQSFIELKSDRLTKKHSSFKSLDVTIVKSASVIAVAFIAQL

Organism: NCBI:txid347529